Protein AF-A0A1W9M8P0-F1 (afdb_monomer_lite)

Secondary structure (DSSP, 8-state):
-HHHHHHHHHHHHHHHHHHHHHHHHHHHHHHHHHHHHHTS-HHHHHHHHHHHHHHHHHHHHHHTTTT-TT--TT---S-TT-TT-HHHHHHHHHHHHHHHHHHTT---

Sequence (108 aa):
MKSYFKQTALIIALMLTSLCVMNGCMTKRLTEKQNRIEQMSDTELKEYYHGINEKIKDLDAVEKGKGNPNYLPGIVPEREYMPGGQIYDLYQIRELIVAELRKRNIRP

Structure (mmCIF, N/CA/C/O backbone):
data_AF-A0A1W9M8P0-F1
#
_entry.id   AF-A0A1W9M8P0-F1
#
loop_
_atom_site.group_PDB
_atom_site.id
_atom_site.type_symbol
_atom_site.label_atom_id
_atom_site.label_alt_id
_atom_site.label_comp_id
_atom_site.label_asym_id
_atom_site.label_entity_id
_atom_site.label_seq_id
_atom_site.pdbx_PDB_ins_code
_atom_site.Cartn_x
_atom_site.Cartn_y
_atom_site.Cartn_z
_atom_site.occupancy
_atom_site.B_iso_or_equiv
_atom_site.auth_seq_id
_atom_site.auth_comp_id
_atom_site.auth_asym_id
_atom_site.auth_atom_id
_atom_site.pdbx_PDB_model_num
ATOM 1 N N . MET A 1 1 ? 33.179 5.928 40.885 1.00 51.06 1 MET A N 1
ATOM 2 C CA . MET A 1 1 ? 32.171 5.057 40.226 1.00 51.06 1 MET A CA 1
ATOM 3 C C . MET A 1 1 ? 30.797 5.700 40.001 1.00 51.06 1 MET A C 1
ATOM 5 O O . MET A 1 1 ? 30.204 5.413 38.975 1.00 51.06 1 MET A O 1
ATOM 9 N N . LYS A 1 2 ? 30.282 6.598 40.864 1.00 53.72 2 LYS A N 1
ATOM 10 C CA . LYS A 1 2 ? 28.935 7.202 40.689 1.00 53.72 2 LYS A CA 1
ATOM 11 C C . LYS A 1 2 ? 28.762 8.138 39.472 1.00 53.72 2 LYS A C 1
ATOM 13 O O . LYS A 1 2 ? 27.635 8.330 39.032 1.00 53.72 2 LYS A O 1
ATOM 18 N N . SER A 1 3 ? 29.842 8.721 38.940 1.00 59.22 3 SER A N 1
ATOM 19 C CA . SER A 1 3 ? 29.769 9.684 37.821 1.00 59.22 3 SER A CA 1
ATOM 20 C C . SER A 1 3 ? 29.514 9.006 36.465 1.00 59.22 3 SER A C 1
ATOM 22 O O . SER A 1 3 ? 28.624 9.411 35.723 1.00 59.22 3 SER A O 1
ATOM 24 N N . TYR A 1 4 ? 30.215 7.899 36.195 1.00 60.47 4 TYR A N 1
ATOM 25 C CA . TYR A 1 4 ? 30.088 7.141 34.946 1.00 60.47 4 TYR A CA 1
ATOM 26 C C . TYR A 1 4 ? 28.687 6.559 34.742 1.00 60.47 4 TYR A C 1
ATOM 28 O O . TYR A 1 4 ? 28.172 6.602 33.634 1.00 60.47 4 TYR A O 1
ATOM 36 N N . PHE A 1 5 ? 28.037 6.103 35.819 1.00 60.06 5 PHE A N 1
ATOM 37 C CA . PHE A 1 5 ? 26.679 5.550 35.763 1.00 60.06 5 PHE A CA 1
ATOM 38 C C . PHE A 1 5 ? 25.624 6.594 35.354 1.00 60.06 5 PHE A C 1
ATOM 40 O O . PHE A 1 5 ? 24.652 6.275 34.678 1.00 60.06 5 PHE A O 1
ATOM 47 N N . LYS A 1 6 ? 25.822 7.865 35.736 1.00 66.19 6 LYS A N 1
ATOM 48 C CA . LYS A 1 6 ? 24.929 8.965 35.339 1.00 66.19 6 LYS A CA 1
ATOM 49 C C . LYS A 1 6 ? 25.132 9.358 33.876 1.00 66.19 6 LYS A C 1
ATOM 51 O O . LYS A 1 6 ? 24.155 9.616 33.181 1.00 66.19 6 LYS A O 1
ATOM 56 N N . GLN A 1 7 ? 26.381 9.371 33.404 1.00 71.56 7 GLN A N 1
ATOM 57 C CA . GLN A 1 7 ? 26.694 9.638 31.997 1.00 71.56 7 GLN A CA 1
ATOM 58 C C . GLN A 1 7 ? 26.179 8.533 31.070 1.00 71.56 7 GLN A C 1
ATOM 60 O O . GLN A 1 7 ? 25.564 8.842 30.054 1.00 71.56 7 GLN A O 1
ATOM 65 N N . THR A 1 8 ? 26.355 7.257 31.425 1.00 74.31 8 THR A N 1
ATOM 66 C CA . THR A 1 8 ? 25.837 6.145 30.613 1.00 74.31 8 THR A CA 1
ATOM 67 C C . THR A 1 8 ? 24.311 6.119 30.578 1.00 74.31 8 THR A C 1
ATOM 69 O O . THR A 1 8 ? 23.742 5.926 29.507 1.00 74.31 8 THR A O 1
ATOM 72 N N . ALA A 1 9 ? 23.633 6.393 31.698 1.00 77.81 9 ALA A N 1
ATOM 73 C CA . ALA A 1 9 ? 22.173 6.491 31.731 1.00 77.81 9 ALA A CA 1
ATOM 74 C C . ALA A 1 9 ? 21.636 7.631 30.846 1.00 77.81 9 ALA A C 1
ATOM 76 O O . ALA A 1 9 ? 20.644 7.445 30.143 1.00 77.81 9 ALA A O 1
ATOM 77 N N . LEU A 1 10 ? 22.310 8.787 30.830 1.00 81.50 10 LEU A N 1
ATOM 78 C CA . LEU A 1 10 ? 21.944 9.918 29.972 1.00 81.50 10 LEU A CA 1
ATOM 79 C C . LEU A 1 10 ? 22.112 9.580 28.482 1.00 81.50 10 LEU A C 1
ATOM 81 O O . LEU A 1 10 ? 21.243 9.897 27.676 1.00 81.50 10 LEU A O 1
ATOM 85 N N . ILE A 1 11 ? 23.196 8.889 28.123 1.00 82.88 11 ILE A N 1
ATOM 86 C CA . ILE A 1 11 ? 23.456 8.446 26.748 1.00 82.88 11 ILE A CA 1
ATOM 87 C C . ILE A 1 11 ? 22.406 7.423 26.290 1.00 82.88 11 ILE A C 1
ATOM 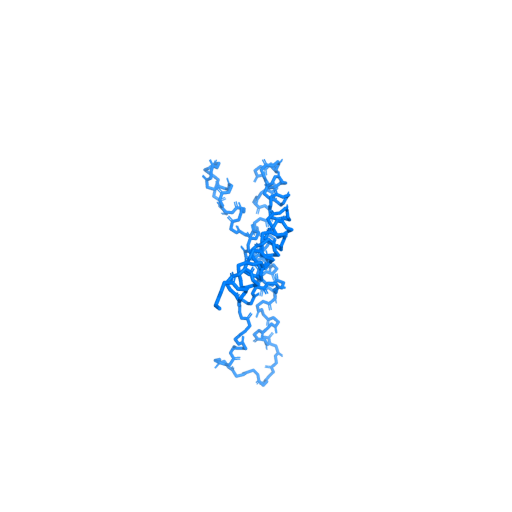89 O O . ILE A 1 11 ? 21.879 7.541 25.186 1.00 82.88 11 ILE A O 1
ATOM 93 N N . ILE A 1 12 ? 22.052 6.452 27.138 1.00 81.81 12 ILE A N 1
ATOM 94 C CA . ILE A 1 12 ? 21.005 5.463 26.832 1.00 81.81 12 ILE A CA 1
ATOM 95 C C . ILE A 1 12 ? 19.646 6.152 26.670 1.00 81.81 12 ILE A C 1
ATOM 97 O O . ILE A 1 12 ? 18.925 5.862 25.717 1.00 81.81 12 ILE A O 1
ATOM 101 N N . ALA A 1 13 ? 19.312 7.097 27.552 1.00 81.06 13 ALA A N 1
ATOM 102 C CA . ALA A 1 13 ? 18.076 7.864 27.451 1.00 81.06 13 ALA A CA 1
ATOM 103 C C . ALA A 1 13 ? 18.009 8.671 26.144 1.00 81.06 13 ALA A C 1
ATOM 105 O O . ALA A 1 13 ? 16.981 8.645 25.474 1.00 81.06 13 ALA A O 1
ATOM 106 N N . LEU A 1 14 ? 19.105 9.323 25.740 1.00 79.94 14 LEU A N 1
ATOM 107 C CA . LEU A 1 14 ? 19.191 10.056 24.472 1.00 79.94 14 LEU A CA 1
ATOM 108 C C . LEU A 1 14 ? 19.081 9.138 23.246 1.00 79.94 14 LEU A C 1
ATOM 110 O O . LEU A 1 14 ? 18.440 9.501 22.261 1.00 79.94 14 LEU A O 1
ATOM 114 N N . MET A 1 15 ? 19.664 7.937 23.296 1.00 79.00 15 MET A N 1
ATOM 115 C CA . MET A 1 15 ? 19.512 6.953 22.219 1.00 79.00 15 MET A CA 1
ATOM 116 C C . MET A 1 15 ? 18.071 6.440 22.110 1.00 79.00 15 MET A C 1
ATOM 118 O O . MET A 1 15 ? 17.543 6.339 21.005 1.00 79.00 15 MET A O 1
ATOM 122 N N . LEU A 1 16 ? 17.412 6.172 23.241 1.00 77.12 16 LEU A N 1
ATOM 123 C CA . LEU A 1 16 ? 16.017 5.723 23.272 1.00 77.12 16 LEU A CA 1
ATOM 124 C C . LEU A 1 16 ? 15.055 6.802 22.768 1.00 77.12 16 LEU A C 1
ATOM 126 O O . LEU A 1 16 ? 14.179 6.502 21.960 1.00 77.12 16 LEU A O 1
ATOM 130 N N . THR A 1 17 ? 15.223 8.060 23.185 1.00 73.88 17 THR A N 1
ATOM 131 C CA . THR A 1 17 ? 14.377 9.154 22.686 1.00 73.88 17 THR A CA 1
ATOM 132 C C . THR A 1 17 ? 14.613 9.419 21.203 1.00 73.88 17 THR A C 1
ATOM 134 O O . THR A 1 17 ? 13.644 9.616 20.473 1.00 73.88 17 THR A O 1
ATOM 137 N N . SER A 1 18 ? 15.862 9.344 20.732 1.00 71.38 18 SER A N 1
ATOM 138 C CA . SER A 1 18 ? 16.188 9.425 19.304 1.00 71.38 18 SER A CA 1
ATOM 139 C C . SER A 1 18 ? 15.497 8.318 18.496 1.00 71.38 18 SER A C 1
ATOM 141 O O . SER A 1 18 ? 14.856 8.605 17.483 1.00 71.38 18 SER A O 1
ATOM 143 N N . LEU A 1 19 ? 15.517 7.069 18.983 1.00 66.94 19 LEU A N 1
ATOM 144 C CA . LEU A 1 19 ? 14.772 5.963 18.368 1.00 66.94 19 LEU A CA 1
ATOM 145 C C . LEU A 1 19 ? 13.262 6.234 18.318 1.00 66.94 19 LEU A C 1
ATOM 147 O O . LEU A 1 19 ? 12.633 6.008 17.286 1.00 66.94 19 LEU A O 1
ATOM 151 N N . CYS A 1 20 ? 12.676 6.751 19.400 1.00 65.12 20 CYS A N 1
ATOM 152 C CA . CYS A 1 20 ? 11.253 7.093 19.440 1.00 65.12 20 CYS A CA 1
ATOM 153 C C . CYS A 1 20 ? 10.885 8.185 18.422 1.00 65.12 20 CYS A C 1
ATOM 155 O O . CYS A 1 20 ? 9.850 8.080 17.765 1.00 65.12 20 CYS A O 1
ATOM 157 N N . VAL A 1 21 ? 11.733 9.206 18.249 1.00 63.88 21 VAL A N 1
ATOM 158 C CA . VAL A 1 21 ? 11.511 10.283 17.269 1.00 63.88 21 VAL A CA 1
ATOM 159 C C . VAL A 1 21 ? 11.608 9.754 15.834 1.00 63.88 21 VAL A C 1
ATOM 161 O O . VAL A 1 21 ? 10.740 10.058 15.014 1.00 63.88 21 VAL A O 1
ATOM 164 N N . MET A 1 22 ? 12.603 8.912 15.532 1.00 58.94 22 MET A N 1
ATOM 165 C CA . MET A 1 22 ? 12.740 8.284 14.209 1.00 58.94 22 MET A CA 1
ATOM 166 C C . MET A 1 22 ? 11.544 7.376 13.877 1.00 58.94 22 MET A C 1
ATOM 168 O O . MET A 1 22 ? 10.988 7.457 12.779 1.00 58.94 22 MET A O 1
ATOM 172 N N . ASN A 1 23 ? 11.080 6.582 14.848 1.00 55.78 23 ASN A N 1
ATOM 173 C CA . ASN A 1 23 ? 9.904 5.721 14.690 1.00 55.78 23 ASN A CA 1
ATOM 174 C C . ASN A 1 23 ? 8.604 6.527 14.517 1.00 55.78 23 ASN A C 1
ATOM 176 O O . ASN A 1 23 ? 7.729 6.127 13.745 1.00 55.78 23 ASN A O 1
ATOM 180 N N . GLY A 1 24 ? 8.475 7.688 15.170 1.00 58.00 24 GLY A N 1
ATOM 181 C CA . GLY A 1 24 ? 7.311 8.570 15.031 1.00 58.00 24 GLY A CA 1
ATOM 182 C C . GLY A 1 24 ? 7.097 9.087 13.601 1.00 58.00 24 GLY A C 1
ATOM 183 O O . GLY A 1 24 ? 5.969 9.075 13.103 1.00 58.00 24 GLY A O 1
ATOM 184 N N . CYS A 1 25 ? 8.170 9.469 12.899 1.00 60.47 25 CYS A N 1
ATOM 185 C CA . CYS A 1 25 ? 8.089 9.937 11.509 1.00 60.47 25 CYS A CA 1
ATOM 186 C C . CYS A 1 25 ? 7.670 8.830 10.529 1.00 60.47 25 CYS A C 1
ATOM 188 O O . CYS A 1 25 ? 6.831 9.062 9.656 1.00 60.47 25 CYS A O 1
ATOM 190 N N . MET A 1 26 ? 8.219 7.622 10.683 1.00 58.75 26 MET A N 1
ATOM 191 C CA . MET A 1 26 ? 7.876 6.483 9.824 1.00 58.75 26 MET A CA 1
ATOM 192 C C . MET A 1 26 ? 6.429 6.020 10.045 1.00 58.75 26 MET A C 1
ATOM 194 O O . MET A 1 26 ? 5.717 5.722 9.084 1.00 58.75 26 MET A O 1
ATOM 198 N 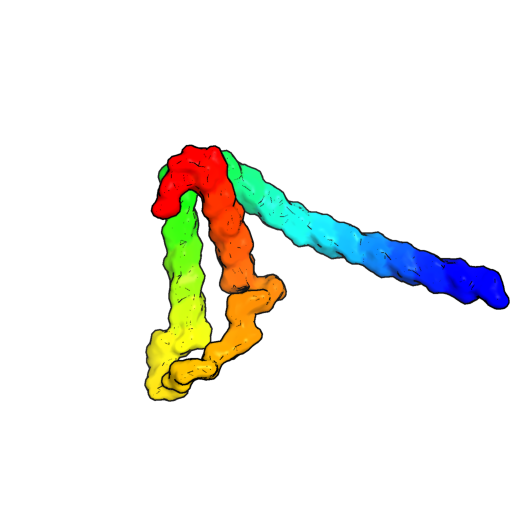N . THR A 1 27 ? 5.966 6.052 11.298 1.00 63.53 27 THR A N 1
ATOM 199 C CA . THR A 1 27 ? 4.596 5.671 11.668 1.00 63.53 27 THR A CA 1
ATOM 200 C C . THR A 1 27 ? 3.572 6.613 11.035 1.00 63.53 27 THR A C 1
ATOM 202 O O . THR A 1 27 ? 2.614 6.148 10.423 1.00 63.53 27 THR A O 1
ATOM 205 N N . LYS A 1 28 ? 3.814 7.932 11.065 1.00 73.06 28 LYS A N 1
ATOM 206 C CA . LYS A 1 28 ? 2.894 8.932 10.497 1.00 73.06 28 LYS A CA 1
ATOM 207 C C . LYS A 1 28 ? 2.600 8.700 9.007 1.00 73.06 28 LYS A C 1
ATOM 209 O O . LYS A 1 28 ? 1.441 8.747 8.603 1.00 73.06 28 LYS A O 1
ATOM 214 N N . ARG A 1 29 ? 3.623 8.397 8.196 1.00 74.75 29 ARG A N 1
ATOM 215 C CA . ARG A 1 29 ? 3.469 8.152 6.746 1.00 74.75 29 ARG A CA 1
ATOM 216 C C . ARG A 1 29 ? 2.604 6.922 6.454 1.00 74.75 29 ARG A C 1
ATOM 218 O O . ARG A 1 29 ? 1.803 6.949 5.521 1.00 74.75 29 ARG A O 1
ATOM 225 N N . LEU A 1 30 ? 2.765 5.848 7.227 1.00 76.06 30 LEU A N 1
ATOM 226 C CA . LEU A 1 30 ? 1.957 4.634 7.076 1.00 76.06 30 LEU A CA 1
ATOM 227 C C . LEU A 1 30 ? 0.522 4.848 7.557 1.00 76.06 30 LEU A C 1
ATOM 229 O O . LEU A 1 30 ? -0.408 4.443 6.866 1.00 76.06 30 LEU A O 1
ATOM 233 N N . THR A 1 31 ? 0.335 5.564 8.665 1.00 81.94 31 THR A N 1
ATOM 234 C CA . THR A 1 31 ? -0.994 5.930 9.170 1.00 81.94 31 THR A CA 1
ATOM 235 C C . THR A 1 31 ? -1.767 6.796 8.173 1.00 81.94 31 THR A C 1
ATOM 237 O O . THR A 1 31 ? -2.936 6.535 7.911 1.00 81.94 31 THR A O 1
ATOM 240 N N . GLU A 1 32 ? -1.130 7.790 7.546 1.00 87.06 32 GLU A N 1
ATOM 241 C CA . GLU A 1 32 ? -1.775 8.608 6.506 1.00 87.06 32 GLU A CA 1
ATOM 242 C C . GLU A 1 32 ? -2.197 7.774 5.287 1.00 87.06 32 GLU A C 1
ATOM 244 O O . GLU A 1 32 ? -3.276 7.985 4.728 1.00 87.06 32 GLU A O 1
ATOM 249 N N . LYS A 1 33 ? -1.366 6.806 4.881 1.00 88.50 33 LYS A N 1
ATOM 250 C CA . LYS A 1 33 ? -1.692 5.875 3.793 1.00 88.50 33 LYS A CA 1
ATOM 251 C C . LYS A 1 33 ? -2.855 4.962 4.158 1.00 88.50 33 LYS A C 1
ATOM 253 O O . LYS A 1 33 ? -3.757 4.802 3.341 1.00 88.50 33 LYS A O 1
ATOM 258 N N . GLN A 1 34 ? -2.854 4.410 5.367 1.00 90.31 34 GLN A N 1
ATOM 259 C CA . GLN A 1 34 ? -3.944 3.581 5.867 1.00 90.31 34 GLN A CA 1
ATOM 260 C C . GLN A 1 34 ? -5.263 4.362 5.899 1.00 90.31 34 GLN A C 1
ATOM 262 O O . GLN A 1 34 ? -6.243 3.902 5.325 1.00 90.31 34 GLN A O 1
ATOM 267 N N . ASN A 1 35 ? -5.269 5.579 6.452 1.00 90.62 35 ASN A N 1
ATOM 268 C CA . ASN A 1 35 ? -6.464 6.429 6.490 1.00 90.62 35 ASN A CA 1
ATOM 269 C C . ASN A 1 35 ? -7.029 6.697 5.088 1.00 90.62 35 ASN A C 1
ATOM 271 O O . ASN A 1 35 ? -8.241 6.687 4.896 1.00 90.62 35 ASN A O 1
ATOM 275 N N . ARG A 1 36 ? -6.162 6.920 4.090 1.00 92.44 36 ARG A N 1
ATOM 276 C CA . ARG A 1 36 ? -6.600 7.077 2.696 1.00 92.44 36 ARG A CA 1
ATOM 277 C C . ARG A 1 36 ? -7.208 5.796 2.132 1.00 92.44 36 ARG A C 1
ATOM 279 O O . ARG A 1 36 ? -8.231 5.881 1.469 1.00 92.44 36 ARG A O 1
ATOM 286 N N . ILE A 1 37 ? -6.596 4.637 2.383 1.00 93.88 37 ILE A N 1
ATOM 287 C CA . ILE A 1 37 ? -7.097 3.329 1.927 1.00 93.88 37 ILE A CA 1
ATOM 288 C C . ILE A 1 37 ? -8.473 3.031 2.534 1.00 93.88 37 ILE A C 1
ATOM 290 O O . ILE A 1 37 ? -9.379 2.606 1.826 1.00 93.88 37 ILE A O 1
ATOM 294 N N . GLU A 1 38 ? -8.663 3.324 3.819 1.00 93.19 38 GLU A N 1
ATOM 295 C CA . GLU A 1 38 ? -9.947 3.147 4.507 1.00 93.19 38 GLU A CA 1
ATOM 296 C C . GLU A 1 38 ? -11.063 4.039 3.931 1.00 93.19 38 GLU A C 1
ATOM 298 O O . GLU A 1 38 ? -12.237 3.684 4.009 1.00 93.19 38 GLU A O 1
ATOM 303 N N . GLN A 1 39 ? -10.718 5.167 3.306 1.00 95.50 39 GLN A N 1
ATOM 304 C CA . GLN A 1 39 ? -11.675 6.080 2.671 1.00 95.50 39 GLN A CA 1
ATOM 305 C C . GLN A 1 39 ? -12.000 5.726 1.212 1.00 95.50 39 GLN A C 1
ATOM 307 O O . GLN A 1 39 ? -12.911 6.324 0.643 1.00 95.50 39 GLN A O 1
ATOM 312 N N . MET A 1 40 ? -11.284 4.777 0.600 1.00 95.56 40 MET A N 1
ATOM 313 C CA . MET A 1 40 ? -11.543 4.359 -0.781 1.00 95.56 40 MET A CA 1
ATOM 314 C C . MET A 1 40 ? -12.858 3.591 -0.888 1.00 95.56 40 MET A C 1
ATOM 316 O O . MET A 1 40 ? -13.226 2.833 0.012 1.00 95.56 40 MET A O 1
ATOM 320 N N . SER A 1 41 ? -13.545 3.744 -2.017 1.00 95.75 41 SER A N 1
ATOM 321 C CA . SER A 1 41 ? -14.636 2.853 -2.408 1.00 95.75 41 SER A CA 1
ATOM 322 C C . SER A 1 41 ? -14.118 1.458 -2.765 1.00 95.75 41 SER A C 1
ATOM 324 O O . SER A 1 41 ? -12.935 1.253 -3.036 1.00 95.75 41 SER A O 1
ATOM 326 N N . ASP A 1 42 ? -15.017 0.479 -2.805 1.00 95.31 42 ASP A N 1
ATOM 327 C CA . ASP A 1 42 ? -14.667 -0.909 -3.119 1.00 95.31 42 ASP A CA 1
ATOM 328 C C . ASP A 1 42 ? -14.072 -1.069 -4.528 1.00 95.31 42 ASP A C 1
ATOM 330 O O . ASP A 1 42 ? -13.189 -1.903 -4.739 1.00 95.31 42 ASP A O 1
ATOM 334 N N . THR A 1 43 ? -14.528 -0.256 -5.487 1.00 94.88 43 THR A N 1
ATOM 335 C CA . THR A 1 43 ? -13.982 -0.217 -6.851 1.00 94.88 43 THR A CA 1
ATOM 336 C C . THR A 1 43 ? -12.570 0.355 -6.853 1.00 94.88 43 THR A C 1
ATOM 338 O O . THR A 1 43 ? -11.656 -0.293 -7.359 1.00 94.88 43 THR A O 1
ATOM 341 N N . GLU A 1 44 ? -12.367 1.511 -6.215 1.00 94.75 44 GLU A N 1
ATOM 342 C CA . GLU A 1 44 ? -11.044 2.141 -6.109 1.00 94.75 44 GLU A CA 1
ATOM 343 C C . GLU A 1 44 ? -10.043 1.229 -5.397 1.00 94.75 44 GLU A C 1
ATOM 345 O O . GLU A 1 44 ? -8.888 1.139 -5.802 1.00 94.75 44 GLU A O 1
ATOM 350 N N . LEU A 1 45 ? -10.481 0.505 -4.365 1.00 94.88 45 LEU A N 1
ATOM 351 C CA . LEU A 1 45 ? -9.627 -0.402 -3.606 1.00 94.88 45 LEU A CA 1
ATOM 352 C C . LEU A 1 45 ? -9.124 -1.577 -4.465 1.00 94.88 45 LEU A C 1
ATOM 354 O O . LEU A 1 45 ? -7.951 -1.948 -4.376 1.00 94.88 45 LEU A O 1
ATOM 358 N N . LYS A 1 46 ? -9.982 -2.132 -5.333 1.00 94.19 46 LYS A N 1
ATOM 359 C CA . LYS A 1 46 ? -9.603 -3.186 -6.292 1.00 94.19 46 LYS A CA 1
ATOM 360 C C . LYS A 1 46 ? -8.691 -2.664 -7.393 1.00 94.19 46 LYS A C 1
ATOM 362 O O . LYS A 1 46 ? -7.659 -3.270 -7.673 1.00 94.19 46 LYS A O 1
ATOM 367 N N . GLU A 1 47 ? -9.039 -1.532 -7.998 1.00 95.00 47 GLU A N 1
ATOM 368 C CA . GLU A 1 47 ? -8.200 -0.896 -9.018 1.00 95.00 47 GLU A CA 1
ATOM 369 C C . GLU A 1 47 ? -6.817 -0.569 -8.456 1.00 95.00 47 GLU A C 1
ATOM 371 O O . GLU A 1 47 ? -5.794 -0.829 -9.095 1.00 95.00 47 GLU A O 1
ATOM 376 N N . TYR A 1 48 ? -6.767 -0.083 -7.214 1.00 94.19 48 TYR A N 1
ATOM 377 C CA . TYR A 1 48 ? -5.509 0.232 -6.565 1.00 94.19 48 TYR A CA 1
ATOM 378 C C . TYR A 1 48 ? -4.690 -1.024 -6.250 1.00 94.19 48 TYR A C 1
ATOM 380 O O . TYR A 1 48 ? -3.477 -1.031 -6.472 1.00 94.19 48 TYR A O 1
ATOM 388 N N . TYR A 1 49 ? -5.338 -2.112 -5.815 1.00 94.06 49 TYR A N 1
ATOM 389 C CA . TYR A 1 49 ? -4.689 -3.415 -5.662 1.00 94.06 49 TYR A CA 1
ATOM 390 C C . TYR A 1 49 ? -4.060 -3.895 -6.978 1.00 94.06 49 TYR A C 1
ATOM 392 O O . TYR A 1 49 ? -2.881 -4.263 -6.999 1.00 94.06 49 TYR A O 1
ATOM 400 N N . HIS A 1 50 ? -4.806 -3.864 -8.085 1.00 93.81 50 HIS A N 1
ATOM 401 C CA . HIS A 1 50 ? -4.295 -4.279 -9.392 1.00 93.81 50 HIS A CA 1
ATOM 402 C C . HIS A 1 50 ? -3.115 -3.414 -9.843 1.00 93.81 50 HIS A C 1
ATOM 404 O O . HIS A 1 50 ? -2.050 -3.956 -10.140 1.00 93.81 50 HIS A O 1
ATOM 410 N N . GLY A 1 51 ? -3.245 -2.086 -9.782 1.00 93.19 51 GLY A N 1
ATOM 411 C CA . GLY A 1 51 ? -2.184 -1.170 -10.201 1.00 93.19 51 GLY A CA 1
ATOM 412 C C . GLY A 1 51 ? -0.897 -1.294 -9.376 1.00 93.19 51 GLY A C 1
ATOM 413 O O . GLY A 1 51 ? 0.199 -1.099 -9.904 1.00 93.19 51 GLY A O 1
ATOM 414 N N . ILE A 1 52 ? -0.983 -1.648 -8.087 1.00 91.12 52 ILE A N 1
ATOM 415 C CA . ILE A 1 52 ? 0.215 -1.947 -7.287 1.00 91.12 52 ILE A CA 1
ATOM 416 C C . ILE A 1 52 ? 0.871 -3.252 -7.733 1.00 91.12 52 ILE A C 1
ATOM 418 O O . ILE A 1 52 ? 2.093 -3.285 -7.867 1.00 91.12 52 ILE A O 1
ATOM 422 N N . ASN A 1 53 ? 0.099 -4.311 -7.988 1.00 89.56 53 ASN A N 1
ATOM 423 C CA . ASN A 1 53 ? 0.671 -5.572 -8.464 1.00 89.56 53 ASN A CA 1
ATOM 424 C C . ASN A 1 53 ? 1.336 -5.418 -9.840 1.00 89.56 53 ASN A C 1
ATOM 426 O O . ASN A 1 53 ? 2.395 -6.003 -10.059 1.00 89.56 53 ASN A O 1
ATOM 430 N N . GLU A 1 54 ? 0.765 -4.615 -10.741 1.00 91.00 54 GLU A N 1
ATOM 431 C CA . GLU A 1 54 ? 1.391 -4.302 -12.032 1.00 91.00 54 GLU A CA 1
ATOM 432 C C . GLU A 1 54 ? 2.718 -3.564 -11.847 1.00 91.00 54 GLU A C 1
ATOM 434 O O . GLU A 1 54 ? 3.740 -4.006 -12.363 1.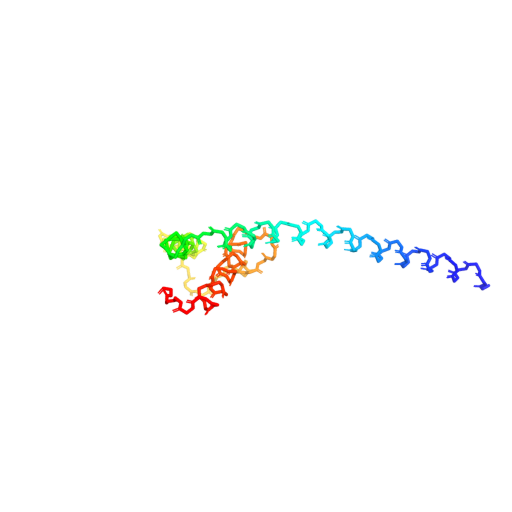00 91.00 54 GLU A O 1
ATOM 439 N N . LYS A 1 55 ? 2.752 -2.519 -11.011 1.00 88.12 55 LYS A N 1
ATOM 440 C CA . LYS A 1 55 ? 3.997 -1.788 -10.719 1.00 88.12 55 LYS A CA 1
ATOM 441 C C . LYS A 1 55 ? 5.068 -2.662 -10.077 1.00 88.12 55 LYS A C 1
ATOM 443 O O . LYS A 1 55 ? 6.238 -2.527 -10.422 1.00 88.12 55 LYS A O 1
ATOM 448 N N . ILE A 1 56 ? 4.686 -3.539 -9.147 1.00 85.94 56 ILE A N 1
ATOM 449 C CA . ILE A 1 56 ? 5.614 -4.505 -8.547 1.00 85.94 56 ILE A CA 1
ATOM 450 C C . ILE A 1 56 ? 6.176 -5.412 -9.640 1.00 85.94 56 ILE A C 1
ATOM 452 O O . ILE A 1 56 ? 7.385 -5.575 -9.715 1.00 85.94 56 ILE A O 1
ATOM 456 N N . LYS A 1 57 ? 5.324 -5.950 -10.519 1.00 84.12 57 LYS A N 1
ATOM 457 C CA . LYS A 1 57 ? 5.739 -6.824 -11.622 1.00 84.12 57 LYS A CA 1
ATOM 458 C C . LYS A 1 57 ? 6.675 -6.123 -12.611 1.00 84.12 57 LYS A C 1
ATOM 460 O O . LYS A 1 57 ? 7.632 -6.748 -13.065 1.00 84.12 57 LYS A O 1
ATOM 465 N N . ASP A 1 58 ? 6.410 -4.862 -12.939 1.00 84.50 58 ASP A N 1
ATOM 466 C CA . ASP A 1 58 ? 7.243 -4.070 -13.847 1.00 84.50 58 ASP A CA 1
ATOM 467 C C . ASP A 1 58 ? 8.622 -3.801 -13.242 1.00 84.50 58 ASP A C 1
ATOM 469 O O . ASP A 1 58 ? 9.641 -4.023 -13.897 1.00 84.50 58 ASP A O 1
ATOM 473 N N . LEU A 1 59 ? 8.670 -3.391 -11.970 1.00 80.25 59 LEU A N 1
ATOM 474 C CA . LEU A 1 59 ? 9.929 -3.198 -11.248 1.00 80.25 59 LEU A CA 1
ATOM 475 C C . LEU A 1 59 ? 10.700 -4.513 -11.115 1.00 80.25 59 LEU A C 1
ATOM 477 O O . LEU A 1 59 ? 11.893 -4.543 -11.403 1.00 80.25 59 LEU A O 1
ATOM 481 N N . ASP A 1 60 ? 10.012 -5.607 -10.794 1.00 76.56 60 ASP A N 1
ATOM 482 C CA . ASP A 1 60 ? 10.588 -6.951 -10.764 1.00 76.56 60 ASP A CA 1
ATOM 483 C C . ASP A 1 60 ? 11.191 -7.336 -12.117 1.00 76.56 60 ASP A C 1
ATOM 485 O O . ASP A 1 60 ? 12.260 -7.936 -12.169 1.00 76.56 60 ASP A O 1
ATOM 489 N N . ALA A 1 61 ? 10.520 -7.022 -13.228 1.00 73.62 61 ALA A N 1
ATOM 490 C CA . ALA A 1 61 ? 11.018 -7.330 -14.565 1.00 73.62 61 ALA A CA 1
ATOM 491 C C . ALA A 1 61 ? 12.282 -6.527 -14.906 1.00 73.62 61 ALA A C 1
ATOM 493 O O . ALA A 1 61 ? 13.214 -7.085 -15.494 1.00 73.62 61 ALA A O 1
ATOM 494 N N . VAL A 1 62 ? 12.326 -5.252 -14.505 1.00 71.88 62 VAL A N 1
ATOM 495 C CA . VAL A 1 62 ? 13.490 -4.370 -14.670 1.00 71.88 62 VAL A CA 1
ATOM 496 C C . VAL A 1 62 ? 14.660 -4.837 -13.800 1.00 71.88 62 VAL A C 1
ATOM 498 O O . VAL A 1 62 ? 15.771 -4.986 -14.309 1.00 71.88 62 VAL A O 1
ATOM 501 N N . GLU A 1 63 ? 14.427 -5.130 -12.518 1.00 68.94 63 GLU A N 1
ATOM 502 C CA . GLU A 1 63 ? 15.464 -5.604 -11.588 1.00 68.94 63 GLU A CA 1
ATOM 503 C C . GLU A 1 63 ? 15.986 -6.995 -11.964 1.00 68.94 63 GLU A C 1
ATOM 505 O O . GLU A 1 63 ? 17.185 -7.261 -11.880 1.00 68.94 63 GLU A O 1
ATOM 510 N N . LYS A 1 64 ? 15.104 -7.867 -12.462 1.00 64.31 64 LYS A N 1
ATOM 511 C CA . LYS A 1 64 ? 15.454 -9.195 -12.986 1.00 64.31 64 LYS A CA 1
ATOM 512 C C . LYS A 1 64 ? 15.936 -9.138 -14.434 1.00 64.31 64 LYS A C 1
ATOM 514 O O . LYS A 1 64 ? 15.984 -10.177 -15.079 1.00 64.31 64 LYS A O 1
ATOM 519 N N . GLY A 1 65 ? 16.253 -7.959 -14.976 1.00 59.84 65 GLY A N 1
ATOM 520 C CA . GLY A 1 65 ? 16.874 -7.804 -16.291 1.00 59.84 65 GLY A CA 1
ATOM 521 C C . GLY A 1 65 ? 16.173 -8.558 -17.425 1.00 59.84 65 GLY A C 1
ATOM 522 O O . GLY A 1 65 ? 16.846 -8.964 -18.374 1.00 59.84 65 GLY A O 1
ATOM 523 N N . LYS A 1 66 ? 14.852 -8.787 -17.340 1.00 52.94 66 LYS A N 1
ATOM 524 C CA . LYS A 1 66 ? 14.093 -9.516 -18.366 1.00 52.94 66 LYS A CA 1
ATOM 525 C C . LYS A 1 66 ? 14.070 -8.665 -19.638 1.00 52.94 66 LYS A C 1
ATOM 527 O O . LYS A 1 66 ? 13.242 -7.776 -19.785 1.00 52.94 66 LYS A O 1
ATOM 532 N N . GLY A 1 67 ? 15.035 -8.920 -20.522 1.00 52.97 67 GLY A N 1
ATOM 533 C CA . GLY A 1 67 ? 15.337 -8.115 -21.714 1.00 52.97 67 GLY A CA 1
ATOM 534 C C . GLY A 1 67 ? 16.839 -7.934 -21.986 1.00 52.97 67 GLY A C 1
ATOM 535 O O . GLY A 1 67 ? 17.212 -7.524 -23.080 1.00 52.97 67 GLY A O 1
ATOM 536 N N . ASN A 1 68 ? 17.713 -8.272 -21.031 1.00 55.38 68 ASN A N 1
ATOM 537 C CA . ASN A 1 68 ? 19.160 -8.298 -21.224 1.00 55.38 68 ASN A CA 1
ATOM 538 C C . ASN A 1 68 ? 19.598 -9.693 -21.729 1.00 55.38 68 ASN A C 1
ATOM 540 O O . ASN A 1 68 ? 19.405 -10.670 -21.003 1.00 55.38 68 ASN A O 1
ATOM 544 N N . PRO A 1 69 ? 20.211 -9.822 -22.924 1.00 57.91 69 PRO A N 1
ATOM 545 C CA . PRO A 1 69 ? 20.685 -11.108 -23.449 1.00 57.91 69 PRO A CA 1
ATOM 546 C C . PRO A 1 69 ? 21.782 -11.765 -22.591 1.00 57.91 69 PRO A C 1
ATOM 548 O O . PRO A 1 69 ? 22.051 -12.948 -22.763 1.00 57.91 69 PRO A O 1
ATOM 551 N N . ASN A 1 70 ? 22.377 -11.029 -21.645 1.00 59.25 70 ASN A N 1
ATOM 552 C CA . ASN A 1 70 ? 23.351 -11.536 -20.675 1.00 59.25 70 ASN A CA 1
ATOM 553 C C . ASN A 1 70 ? 22.742 -11.820 -19.288 1.00 59.25 70 ASN A C 1
ATOM 555 O O . ASN A 1 70 ? 23.482 -11.983 -18.317 1.00 59.25 70 ASN A O 1
ATOM 559 N N . TYR A 1 71 ? 21.411 -11.828 -19.150 1.00 57.09 71 TYR A N 1
ATOM 560 C CA . TYR A 1 71 ? 20.770 -12.154 -17.878 1.00 57.09 71 TYR A CA 1
ATOM 561 C C . TYR A 1 71 ? 21.034 -13.617 -17.503 1.00 57.09 71 TYR A C 1
ATOM 563 O O . TYR A 1 71 ? 20.595 -14.537 -18.193 1.00 57.09 71 TYR A O 1
ATOM 571 N N . LEU A 1 72 ? 21.742 -13.827 -16.392 1.00 57.12 72 LEU A N 1
ATOM 572 C CA . LEU A 1 72 ? 21.947 -15.143 -15.799 1.00 57.12 72 LEU A CA 1
ATOM 573 C C . LEU A 1 72 ? 20.786 -15.435 -14.832 1.00 57.12 72 LEU A C 1
ATOM 575 O O . LEU A 1 72 ? 20.721 -14.815 -13.764 1.00 57.12 72 LEU A O 1
ATOM 579 N N . PRO A 1 73 ? 19.860 -16.355 -15.167 1.00 49.06 73 PRO A N 1
ATOM 580 C CA . PRO A 1 73 ? 18.797 -16.738 -14.248 1.00 49.06 73 PRO A CA 1
ATOM 581 C C . PRO A 1 73 ? 19.419 -17.328 -12.975 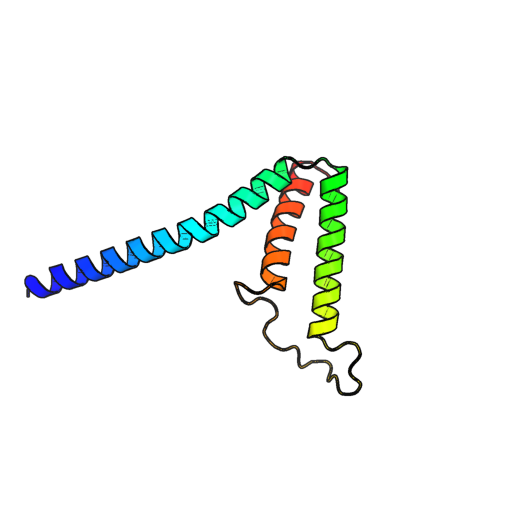1.00 49.06 73 PRO A C 1
ATOM 583 O O . PRO A 1 73 ? 20.144 -18.316 -13.037 1.00 49.06 73 PRO A O 1
ATOM 586 N N . GLY A 1 74 ? 19.157 -16.701 -11.825 1.00 52.00 74 GLY A N 1
ATOM 587 C CA . GLY A 1 74 ? 19.669 -17.132 -10.517 1.00 52.00 74 GLY A CA 1
ATOM 588 C C . GLY A 1 74 ? 20.589 -16.131 -9.811 1.00 52.00 74 GLY A C 1
ATOM 589 O O . GLY A 1 74 ? 20.796 -16.271 -8.611 1.00 52.00 74 GLY A O 1
ATOM 590 N N . ILE A 1 75 ? 21.074 -15.089 -10.498 1.00 49.84 75 ILE A N 1
ATOM 591 C CA . ILE A 1 75 ? 21.720 -13.9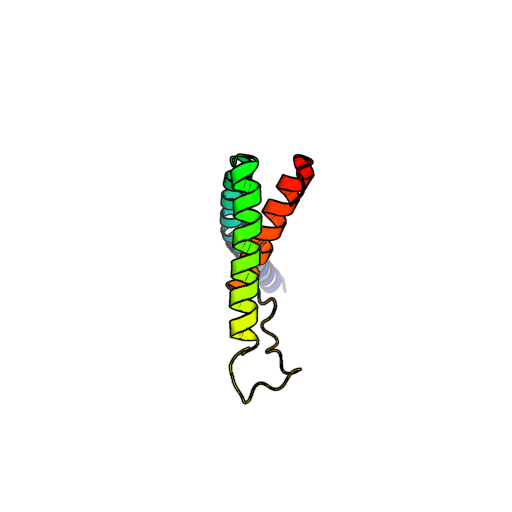33 -9.852 1.00 49.84 75 ILE A CA 1
ATOM 592 C C . ILE A 1 75 ? 20.667 -12.833 -9.725 1.00 49.84 75 ILE A C 1
ATOM 594 O O . ILE A 1 75 ? 20.645 -11.862 -10.480 1.00 49.84 75 ILE A O 1
ATOM 598 N N . VAL A 1 76 ? 19.723 -13.027 -8.809 1.00 49.28 76 VAL A N 1
ATOM 599 C CA . VAL A 1 76 ? 18.848 -11.935 -8.383 1.00 49.28 76 VAL A CA 1
ATOM 600 C C . VAL A 1 76 ? 19.690 -11.076 -7.441 1.00 49.28 76 VAL A C 1
ATOM 602 O O . VAL A 1 76 ? 20.183 -11.614 -6.448 1.00 49.28 76 VAL A O 1
ATOM 605 N N . PRO A 1 77 ? 19.943 -9.785 -7.734 1.00 47.75 77 PRO A N 1
ATOM 606 C CA . PRO A 1 77 ? 20.579 -8.930 -6.749 1.00 47.75 77 PRO A CA 1
ATOM 607 C C . PRO A 1 77 ? 19.703 -8.967 -5.500 1.00 47.75 77 PRO A C 1
ATOM 609 O O . PRO A 1 77 ? 18.506 -8.708 -5.578 1.00 47.75 77 PRO A O 1
ATOM 612 N N . GLU A 1 78 ? 20.306 -9.322 -4.369 1.00 48.84 78 GLU A N 1
ATOM 613 C CA . GLU A 1 78 ? 19.726 -9.417 -3.025 1.00 48.84 78 GLU A CA 1
ATOM 614 C C . GLU A 1 78 ? 19.298 -8.024 -2.507 1.00 48.84 78 GLU A C 1
ATOM 616 O O . GLU A 1 78 ? 19.702 -7.546 -1.454 1.00 48.84 78 GLU A O 1
ATOM 621 N N . ARG A 1 79 ? 18.526 -7.295 -3.315 1.00 50.75 79 ARG A N 1
ATOM 622 C CA . ARG A 1 79 ? 17.835 -6.051 -2.982 1.00 50.75 79 ARG A CA 1
ATOM 623 C C . ARG A 1 79 ? 16.341 -6.281 -2.790 1.00 50.75 79 ARG A C 1
ATOM 625 O O . ARG A 1 79 ? 15.640 -5.310 -2.523 1.00 50.75 79 ARG A O 1
ATOM 632 N N . GLU A 1 80 ? 15.869 -7.529 -2.914 1.00 53.03 80 GLU A N 1
ATOM 633 C CA . GLU A 1 80 ? 14.446 -7.854 -3.081 1.00 53.03 80 GLU A CA 1
ATOM 634 C C . GLU A 1 80 ? 13.543 -7.235 -1.999 1.00 53.03 80 GLU A C 1
ATOM 636 O O . GLU A 1 80 ? 12.390 -6.939 -2.288 1.00 53.03 80 GLU A O 1
ATOM 641 N N . TYR A 1 81 ? 14.042 -6.940 -0.792 1.00 57.50 81 TYR A N 1
ATOM 642 C CA . TYR A 1 81 ? 13.230 -6.314 0.260 1.00 57.50 81 TYR A CA 1
ATOM 643 C C . TYR A 1 81 ? 14.034 -5.407 1.201 1.00 57.50 81 TYR A C 1
ATOM 645 O O . TYR A 1 81 ? 13.890 -5.496 2.421 1.00 57.50 81 TYR A O 1
ATOM 653 N N . MET A 1 82 ? 14.897 -4.527 0.681 1.00 61.91 82 MET A N 1
ATOM 654 C CA . MET A 1 82 ? 15.540 -3.537 1.559 1.00 61.91 82 MET A CA 1
ATOM 655 C C . MET A 1 82 ? 14.520 -2.506 2.074 1.00 61.91 82 MET A C 1
ATOM 657 O O . MET A 1 82 ? 13.852 -1.857 1.260 1.00 61.91 82 MET A O 1
ATOM 661 N N . PRO A 1 83 ? 14.423 -2.291 3.403 1.00 63.56 83 PRO A N 1
ATOM 662 C CA . PRO A 1 83 ? 13.626 -1.208 3.961 1.00 63.56 83 PRO A CA 1
ATOM 663 C C . PRO A 1 83 ? 14.012 0.139 3.342 1.00 63.56 83 PRO A C 1
ATOM 665 O O . PRO A 1 83 ? 15.187 0.500 3.307 1.00 63.56 83 PRO A O 1
ATOM 668 N N . GLY A 1 84 ? 13.017 0.874 2.842 1.00 65.44 84 GLY A N 1
ATOM 669 C CA . GLY A 1 84 ? 13.212 2.157 2.156 1.00 65.44 84 GLY A CA 1
ATOM 670 C C . GLY A 1 84 ? 13.405 2.066 0.636 1.00 65.44 84 GLY A C 1
ATOM 671 O O . GLY A 1 84 ? 13.523 3.103 -0.015 1.00 65.44 84 GLY A O 1
ATOM 672 N N . GLY A 1 85 ? 13.409 0.863 0.052 1.00 77.00 85 GLY A N 1
ATOM 673 C CA . GLY A 1 85 ? 13.345 0.672 -1.399 1.00 77.00 85 GLY A CA 1
ATOM 674 C C . GLY A 1 85 ? 11.945 0.925 -1.972 1.00 77.00 85 GLY A C 1
ATOM 675 O O . GLY A 1 85 ? 10.935 0.723 -1.299 1.00 77.00 85 GLY A O 1
ATOM 676 N N . GLN A 1 86 ? 11.864 1.320 -3.248 1.00 81.00 86 GLN A N 1
ATOM 677 C CA . GLN A 1 86 ? 10.581 1.571 -3.921 1.00 81.00 86 GLN A CA 1
ATOM 678 C C . GLN A 1 86 ? 9.685 0.323 -3.946 1.00 81.00 86 GLN A C 1
ATOM 680 O O . GLN A 1 86 ? 8.483 0.425 -3.702 1.00 81.00 86 GLN A O 1
ATOM 685 N N . ILE A 1 87 ? 10.266 -0.851 -4.209 1.00 82.81 87 ILE A N 1
ATOM 686 C CA . ILE A 1 87 ? 9.527 -2.114 -4.221 1.00 82.81 87 ILE A CA 1
ATOM 687 C C . ILE A 1 87 ? 9.021 -2.485 -2.819 1.00 82.81 87 ILE A C 1
ATOM 689 O O . ILE A 1 87 ? 7.866 -2.871 -2.656 1.00 82.81 87 ILE A O 1
ATOM 693 N N . TYR A 1 88 ? 9.841 -2.255 -1.791 1.00 83.06 88 TYR A N 1
ATOM 694 C CA . TYR A 1 88 ? 9.482 -2.464 -0.390 1.00 83.06 88 TYR A CA 1
ATOM 695 C C . TYR A 1 88 ? 8.302 -1.574 0.034 1.00 83.06 88 TYR A C 1
ATOM 697 O O . TYR A 1 88 ? 7.336 -2.069 0.615 1.00 83.06 88 TYR A O 1
ATOM 705 N N . ASP A 1 89 ? 8.325 -0.285 -0.327 1.00 85.62 89 ASP A N 1
ATOM 706 C CA . ASP A 1 89 ? 7.214 0.645 -0.085 1.00 85.62 89 ASP A CA 1
ATOM 707 C C . ASP A 1 89 ? 5.915 0.168 -0.768 1.00 85.62 89 ASP A C 1
ATOM 709 O O . ASP A 1 89 ? 4.833 0.267 -0.185 1.00 85.62 89 ASP A O 1
ATOM 713 N N . LEU A 1 90 ? 5.995 -0.372 -1.991 1.00 88.69 90 LEU A N 1
ATOM 714 C CA . LEU A 1 90 ? 4.829 -0.912 -2.701 1.00 88.69 90 LEU A CA 1
ATOM 715 C C . LEU A 1 90 ? 4.268 -2.166 -2.025 1.00 88.69 90 LEU A C 1
ATOM 717 O O . LEU A 1 90 ? 3.048 -2.282 -1.905 1.00 88.69 90 LEU A O 1
ATOM 721 N N . TYR A 1 91 ? 5.126 -3.061 -1.532 1.00 87.56 91 TYR A N 1
ATOM 722 C CA . TYR A 1 91 ? 4.690 -4.218 -0.750 1.00 87.56 91 TYR A CA 1
ATOM 723 C C . TYR A 1 91 ? 4.000 -3.802 0.551 1.00 87.56 91 TYR A C 1
ATOM 725 O O . TYR A 1 91 ? 2.934 -4.331 0.858 1.00 87.56 91 TYR A O 1
ATOM 733 N N . GLN A 1 92 ? 4.524 -2.807 1.274 1.00 87.62 92 GLN A N 1
ATOM 734 C CA . GLN A 1 92 ? 3.851 -2.293 2.473 1.00 87.62 92 GLN A CA 1
ATOM 735 C C . GLN A 1 92 ? 2.445 -1.763 2.164 1.00 87.62 92 GLN A C 1
ATOM 737 O O . GLN A 1 92 ? 1.498 -2.047 2.896 1.00 87.62 92 GLN A O 1
ATOM 742 N N . ILE A 1 93 ? 2.282 -1.022 1.064 1.00 89.94 93 ILE A N 1
ATOM 743 C CA . ILE A 1 93 ? 0.967 -0.508 0.657 1.00 89.94 93 ILE A CA 1
ATOM 744 C C . ILE A 1 93 ? 0.044 -1.656 0.232 1.00 89.94 93 ILE A C 1
ATOM 746 O O . ILE A 1 93 ? -1.128 -1.658 0.603 1.00 89.94 93 ILE A O 1
ATOM 750 N N . ARG A 1 94 ? 0.561 -2.648 -0.505 1.00 91.00 94 ARG A N 1
ATOM 751 C CA . ARG A 1 94 ? -0.199 -3.840 -0.904 1.00 91.00 94 ARG A CA 1
ATOM 752 C C . ARG A 1 94 ? -0.779 -4.561 0.308 1.00 91.00 94 ARG A C 1
ATOM 754 O O . ARG A 1 94 ? -1.951 -4.919 0.274 1.00 91.00 94 ARG A O 1
ATOM 761 N N . GLU A 1 95 ? -0.003 -4.731 1.376 1.00 90.44 95 GLU A N 1
ATOM 762 C CA . GLU A 1 95 ? -0.488 -5.368 2.605 1.00 90.44 95 GLU A CA 1
ATOM 763 C C . GLU A 1 95 ? -1.608 -4.560 3.278 1.00 90.44 95 GLU A C 1
ATOM 765 O O . GLU A 1 95 ? -2.606 -5.146 3.699 1.00 90.44 95 GLU A O 1
ATOM 770 N N . LEU A 1 96 ? -1.515 -3.223 3.305 1.00 92.56 96 LEU A N 1
ATOM 771 C CA . LEU A 1 96 ? -2.600 -2.370 3.812 1.00 92.56 96 LEU A CA 1
ATOM 772 C C . LEU A 1 96 ? -3.889 -2.532 2.990 1.00 92.56 96 LEU A C 1
ATOM 774 O O . LEU A 1 96 ? -4.975 -2.646 3.556 1.00 92.56 96 LEU A O 1
ATOM 778 N N . ILE A 1 97 ? -3.778 -2.593 1.660 1.00 92.94 97 ILE A N 1
ATOM 779 C CA . ILE A 1 97 ? -4.928 -2.805 0.770 1.00 92.94 97 ILE A CA 1
ATOM 780 C C . ILE A 1 97 ? -5.531 -4.198 0.973 1.00 92.94 97 ILE A C 1
ATOM 782 O O . ILE A 1 97 ? -6.746 -4.331 1.081 1.00 92.94 97 ILE A O 1
ATOM 786 N N . VAL A 1 98 ? -4.701 -5.242 1.057 1.00 91.94 98 VAL A N 1
ATOM 787 C CA . VAL A 1 98 ? -5.162 -6.621 1.293 1.00 91.94 98 VAL A CA 1
ATOM 788 C C . VAL A 1 98 ? -5.867 -6.738 2.643 1.00 91.94 98 VAL A C 1
ATOM 790 O O . VAL A 1 98 ? -6.887 -7.425 2.738 1.00 91.94 98 VAL A O 1
ATOM 793 N N . ALA A 1 99 ? -5.359 -6.067 3.678 1.00 92.06 99 ALA A N 1
ATOM 794 C CA . ALA A 1 99 ? -6.009 -6.017 4.980 1.00 92.06 99 ALA A CA 1
ATOM 795 C C . ALA A 1 99 ? -7.400 -5.368 4.890 1.00 92.06 99 ALA A C 1
ATOM 797 O O . ALA A 1 99 ? -8.365 -5.935 5.406 1.00 92.06 99 ALA A O 1
ATOM 798 N N . GLU A 1 100 ? -7.528 -4.242 4.183 1.00 94.00 100 G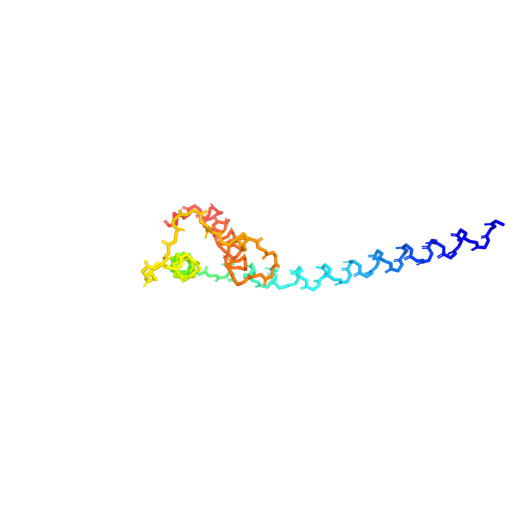LU A N 1
ATOM 799 C CA . GLU A 1 100 ? -8.811 -3.551 4.019 1.00 94.00 100 GLU A CA 1
ATOM 800 C C . GLU A 1 100 ? -9.798 -4.348 3.143 1.00 94.00 100 GLU A C 1
ATOM 802 O O . GLU A 1 100 ? -10.967 -4.485 3.502 1.00 94.00 100 GLU A O 1
ATOM 807 N N . LEU A 1 101 ? -9.335 -4.972 2.052 1.00 93.38 101 LEU A N 1
ATOM 808 C CA . LEU A 1 101 ? -10.148 -5.873 1.221 1.00 93.38 101 LEU A CA 1
ATOM 809 C C . LEU A 1 101 ? -10.713 -7.034 2.051 1.00 93.38 101 LEU A C 1
ATOM 811 O O . LEU A 1 101 ? -11.911 -7.315 1.997 1.00 93.38 101 LEU A O 1
ATOM 815 N N . ARG A 1 102 ? -9.869 -7.676 2.874 1.00 94.25 102 ARG A N 1
ATOM 816 C CA . ARG A 1 102 ? -10.290 -8.758 3.780 1.00 94.25 102 ARG A CA 1
ATOM 817 C C . ARG A 1 102 ? -11.296 -8.272 4.815 1.00 94.25 102 ARG A C 1
ATOM 819 O O . ARG A 1 102 ? -12.310 -8.932 5.014 1.00 94.25 102 ARG A O 1
ATOM 826 N N . LYS A 1 103 ? -11.048 -7.116 5.436 1.00 95.75 103 LYS A N 1
ATOM 827 C CA . LYS A 1 103 ? -11.958 -6.491 6.411 1.00 95.75 103 LYS A CA 1
ATOM 828 C C . LYS A 1 103 ? -13.350 -6.246 5.818 1.00 95.75 103 LYS A C 1
ATOM 830 O O . LYS A 1 103 ? -14.341 -6.400 6.525 1.00 95.75 103 LYS A O 1
ATOM 835 N N . ARG A 1 104 ? -13.434 -5.922 4.524 1.00 93.88 104 ARG A N 1
ATOM 836 C CA . ARG A 1 104 ? -14.694 -5.694 3.794 1.00 93.88 104 ARG A CA 1
ATOM 837 C C . ARG A 1 104 ? -15.276 -6.940 3.114 1.00 93.88 104 ARG A C 1
ATOM 839 O O . ARG A 1 104 ? -16.312 -6.841 2.468 1.00 93.88 104 ARG A O 1
ATOM 846 N N . ASN A 1 105 ? -14.647 -8.111 3.254 1.00 93.69 105 ASN A N 1
ATOM 847 C CA . ASN A 1 105 ? -15.002 -9.347 2.537 1.00 93.69 105 ASN A CA 1
ATOM 848 C C . ASN A 1 105 ? -14.991 -9.212 1.001 1.00 93.69 105 ASN A C 1
ATOM 850 O O . ASN A 1 105 ? -15.739 -9.887 0.291 1.00 93.69 105 ASN A O 1
ATOM 854 N N . ILE A 1 106 ? -14.118 -8.357 0.476 1.00 90.31 106 ILE A N 1
ATOM 855 C CA . ILE A 1 106 ? -13.945 -8.132 -0.956 1.00 90.31 106 ILE A CA 1
ATOM 856 C C . ILE A 1 106 ? -12.791 -9.001 -1.445 1.00 90.31 106 ILE A C 1
ATOM 858 O O . ILE A 1 106 ? -11.726 -9.059 -0.828 1.00 90.31 106 ILE A O 1
ATOM 862 N N . ARG A 1 107 ? -12.990 -9.684 -2.574 1.00 86.12 107 ARG A N 1
ATOM 863 C CA . ARG A 1 107 ? -11.906 -10.426 -3.220 1.00 86.12 107 ARG A CA 1
ATOM 864 C C . ARG A 1 107 ? -10.989 -9.470 -3.998 1.00 86.12 107 ARG A C 1
ATOM 866 O O . ARG A 1 107 ? -11.537 -8.615 -4.704 1.00 86.12 107 ARG A O 1
ATOM 873 N N . PRO A 1 108 ? -9.658 -9.613 -3.848 1.00 77.31 108 PRO A N 1
ATOM 874 C CA . PRO A 1 108 ? -8.683 -8.906 -4.671 1.00 77.31 108 PRO A CA 1
ATOM 875 C C . PRO A 1 108 ? -8.786 -9.271 -6.153 1.00 77.31 108 PRO A C 1
ATOM 877 O O . PRO A 1 108 ? -9.307 -10.371 -6.460 1.00 77.31 108 PRO A O 1
#

Radius of gyration: 20.91 Å; chains: 1; bounding box: 47×27×64 Å

pLDDT: mean 76.77, std 15.38, range [47.75, 95.75]

Foldseek 3Di:
DVPVVVVVVVVVVVVVVVVVVVVVVVVVVLVVLLVVLLPDDLVRLVVLLVVLVVVLVVVVCVQQVVPDPPRDPPPRPPPCADPPDPSNVSVSSNVSSVVSCVVVVHDD